Protein AF-A0A7S4J850-F1 (afdb_monomer)

Nearest PDB structures (foldseek):
  8wed-assembly2_D  TM=8.366E-01  e=1.816E-02  Arabidopsis thaliana
  4psj-assembly1_A  TM=8.684E-01  e=1.816E-02  synthetic construct
  8weg-assembly1_A  TM=7.883E-01  e=1.399E-02  Brassica napus
  6qxp-assembly6_F  TM=5.584E-01  e=2.517E-02  Arabidopsis
  7drc-assembly1_C  TM=5.149E-01  e=2.170E-01  Nicotiana benthamiana

Foldseek 3Di:
DDDDPDDPPPPDPPPCLPPPWQAFPCPPHPLDPCRTPQWHFDDPDDDPDDDGSDDPGQTATGASALGQRAEEDDPVVLVSHLNYAEYHQEPYHHDDDDDPSVVSVPN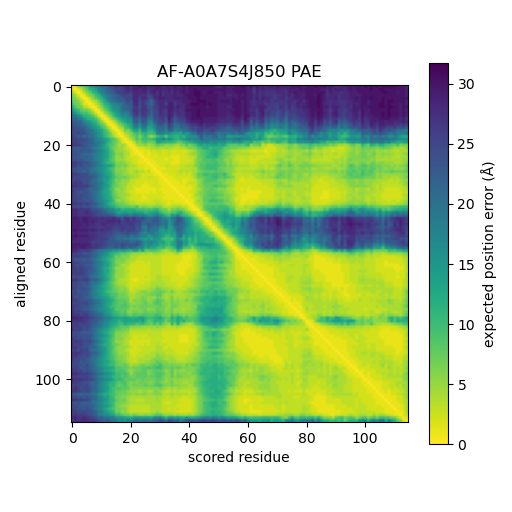HNYDHHYD

Radius of gyration: 18.49 Å; Cα contacts (8 Å, |Δi|>4): 180; chains: 1; bounding box: 34×70×40 Å

Solvent-accessible surface area (backbone atoms only — not comparable to full-atom values): 7092 Å² total; per-residue (Å²): 141,76,89,79,82,70,75,81,80,83,73,73,98,72,89,56,87,66,73,70,30,79,71,55,50,54,58,95,45,92,45,31,73,54,56,18,62,43,41,40,48,52,69,88,69,95,62,100,66,81,76,62,58,76,51,92,40,49,44,29,34,39,43,52,56,65,26,59,38,58,48,59,77,62,71,64,68,43,72,79,39,51,58,28,26,35,41,33,41,24,57,40,56,67,43,83,72,88,57,78,55,58,71,58,36,79,50,54,76,46,80,39,59,73,119

InterPro domains:
  IPR001611 Leucine-rich repeat [PF00560] (85-103)
  IPR032675 Leucine-rich repeat domain superfamily [G3DSA:3.80.10.10] (9-115)
  IPR050994 Arabidopsis Inactive Receptor-like Kinases [PTHR48010] (15-113)

Organism: NCBI:txid265563

Sequence (115 aa):
EDEHDGPPSSSSDDDEEWANWDRHDNWMTSNGICSWYGVQCHHRGDDLLNTRYDDNGRVTYFNVTSNDVRGPLPQEFFRVNTDMRHLNLSNNSITGTLPDLFREWTRLEDFFLNS

Mean predicted aligned error: 10.95 Å

Secondary structure (DSSP, 8-state):
-----PPP----TTS-TTTTSS--TTTTSSS-GGGSTTEEEE-SS---S---S----EEEEEE-TTS--EEPPPHHHHHS-TT--EEE--SSEE-S---GGGGG-TT--EEE---

Structure (mmCIF, N/CA/C/O backbone):
data_AF-A0A7S4J850-F1
#
_entry.id   AF-A0A7S4J850-F1
#
loop_
_atom_site.group_PDB
_atom_site.id
_atom_site.type_symbol
_atom_site.label_atom_id
_atom_site.label_alt_id
_atom_site.label_comp_id
_atom_site.label_asym_id
_atom_site.label_entity_id
_atom_site.label_seq_id
_atom_site.pdbx_PDB_ins_code
_atom_site.Cartn_x
_atom_site.Cartn_y
_atom_site.Cartn_z
_atom_site.occupancy
_atom_site.B_iso_or_equiv
_atom_site.auth_seq_id
_atom_site.auth_comp_id
_atom_site.auth_asym_id
_atom_site.auth_atom_id
_atom_site.pdbx_PDB_model_num
ATOM 1 N N . GLU A 1 1 ? 1.699 -55.192 -25.635 1.00 36.88 1 GLU A N 1
ATOM 2 C CA . GLU A 1 1 ? 3.037 -54.627 -25.852 1.00 36.88 1 GLU A CA 1
ATOM 3 C C . GLU A 1 1 ? 2.844 -53.174 -26.264 1.00 36.88 1 GLU A C 1
ATOM 5 O O . GLU A 1 1 ? 2.413 -52.929 -27.379 1.00 36.88 1 GLU A O 1
ATOM 10 N N . ASP A 1 2 ? 2.958 -52.148 -25.441 1.00 39.28 2 ASP A N 1
ATOM 11 C CA . ASP A 1 2 ? 3.100 -52.002 -23.998 1.00 39.28 2 ASP A CA 1
ATOM 12 C C . ASP A 1 2 ? 2.551 -50.607 -23.679 1.00 39.28 2 ASP A C 1
ATOM 14 O O . ASP A 1 2 ? 2.661 -49.683 -24.490 1.00 39.28 2 ASP A O 1
ATOM 18 N N . GLU A 1 3 ? 1.923 -50.485 -22.516 1.00 43.16 3 GLU A N 1
ATOM 19 C CA . GLU A 1 3 ? 1.482 -49.229 -21.917 1.00 43.16 3 GLU A CA 1
ATOM 20 C C . GLU A 1 3 ? 2.668 -48.266 -21.794 1.00 43.16 3 GLU A C 1
ATOM 22 O O . GLU A 1 3 ? 3.727 -48.635 -21.287 1.00 43.16 3 GLU A O 1
ATOM 27 N N . HIS A 1 4 ? 2.498 -47.020 -22.231 1.00 44.25 4 HIS A N 1
ATOM 28 C CA . HIS A 1 4 ? 3.270 -45.892 -21.712 1.00 44.25 4 HIS A CA 1
ATOM 29 C C . HIS A 1 4 ? 2.274 -44.877 -21.155 1.00 44.25 4 HIS A C 1
ATOM 31 O O . HIS A 1 4 ? 2.050 -43.805 -21.717 1.00 44.25 4 HIS A O 1
ATOM 37 N N . ASP A 1 5 ? 1.666 -45.263 -20.034 1.00 46.84 5 ASP A N 1
ATOM 38 C CA . ASP A 1 5 ? 1.156 -44.324 -19.045 1.00 46.84 5 ASP A CA 1
ATOM 39 C C . ASP A 1 5 ? 2.346 -43.519 -18.512 1.00 46.84 5 ASP A C 1
ATOM 41 O O . ASP A 1 5 ? 3.108 -43.959 -17.648 1.00 46.84 5 ASP A O 1
ATOM 45 N N . GLY A 1 6 ? 2.541 -42.330 -19.079 1.00 44.38 6 GLY A N 1
ATOM 46 C CA . GLY A 1 6 ? 3.308 -41.293 -18.406 1.00 44.38 6 GLY A CA 1
ATOM 47 C C . GLY A 1 6 ? 2.534 -40.856 -17.158 1.00 44.38 6 GLY A C 1
ATOM 48 O O . GLY A 1 6 ? 1.308 -40.730 -17.231 1.00 44.38 6 GLY A O 1
ATOM 49 N N . PRO A 1 7 ? 3.197 -40.633 -16.010 1.00 45.88 7 PRO A N 1
ATOM 50 C CA . PRO A 1 7 ? 2.512 -40.120 -14.830 1.00 45.88 7 PRO A CA 1
ATOM 51 C C . PRO A 1 7 ? 1.816 -38.795 -15.179 1.00 45.88 7 PRO A C 1
ATOM 53 O O . PRO A 1 7 ? 2.369 -38.022 -15.970 1.00 45.88 7 PRO A O 1
ATOM 56 N N . PRO A 1 8 ? 0.632 -38.499 -14.607 1.00 42.00 8 PRO A N 1
ATOM 57 C CA . PRO A 1 8 ? 0.041 -37.179 -14.751 1.00 42.00 8 PRO A CA 1
ATOM 58 C C . PRO A 1 8 ? 1.076 -36.159 -14.280 1.00 42.00 8 PRO A C 1
ATOM 60 O O . PRO A 1 8 ? 1.610 -36.266 -13.174 1.00 42.00 8 PRO A O 1
ATOM 63 N N . SER A 1 9 ? 1.404 -35.210 -15.156 1.00 44.16 9 SER A N 1
ATOM 64 C CA . SER A 1 9 ? 2.245 -34.073 -14.823 1.00 44.16 9 SER A CA 1
ATOM 65 C C . SER A 1 9 ? 1.601 -33.345 -13.651 1.00 44.16 9 SER A C 1
ATOM 67 O O . SER A 1 9 ? 0.596 -32.657 -13.809 1.00 44.16 9 SER A O 1
ATOM 69 N N . SER A 1 10 ? 2.173 -33.534 -12.470 1.00 49.31 10 SER A N 1
ATOM 70 C CA . SER A 1 10 ? 1.952 -32.681 -11.319 1.00 49.31 10 SER A CA 1
ATOM 71 C C . SER A 1 10 ? 2.477 -31.285 -11.661 1.00 49.31 10 SER A C 1
ATOM 73 O O . SER A 1 10 ? 3.672 -31.025 -11.516 1.00 49.31 10 SER A O 1
ATOM 75 N N . SER A 1 11 ? 1.613 -30.400 -12.148 1.00 42.69 11 SER A N 1
ATOM 76 C CA . SER A 1 11 ? 1.765 -28.969 -11.897 1.00 42.69 11 SER A CA 1
ATOM 77 C C . SER A 1 11 ? 0.802 -28.647 -10.766 1.00 42.69 11 SER A C 1
ATOM 79 O O . SER A 1 11 ? -0.409 -28.626 -10.957 1.00 42.69 11 SER A O 1
ATOM 81 N N . SER A 1 12 ? 1.378 -28.559 -9.576 1.00 45.81 12 SER A N 1
ATOM 82 C CA . SER A 1 12 ? 0.797 -28.056 -8.337 1.00 45.81 12 SER A CA 1
ATOM 83 C C . SER A 1 12 ? -0.159 -26.885 -8.570 1.00 45.81 12 SER A C 1
ATOM 85 O O . SER A 1 12 ? 0.206 -25.907 -9.212 1.00 45.81 12 SER A O 1
ATOM 87 N N . ASP A 1 13 ? -1.361 -26.999 -8.014 1.00 45.41 13 ASP A N 1
ATOM 88 C CA . ASP A 1 13 ? -2.399 -25.970 -7.923 1.00 45.41 13 ASP A CA 1
ATOM 89 C C . ASP A 1 13 ? -1.989 -24.780 -7.012 1.00 45.41 13 ASP A C 1
ATOM 91 O O . ASP A 1 13 ? -2.731 -24.424 -6.102 1.00 45.41 13 ASP A O 1
ATOM 95 N N . ASP A 1 14 ? -0.817 -24.167 -7.225 1.00 51.47 14 ASP A N 1
ATOM 96 C CA . ASP A 1 14 ? -0.289 -23.064 -6.389 1.00 51.47 14 ASP A CA 1
ATOM 97 C C . ASP A 1 14 ? 0.053 -21.772 -7.162 1.00 51.47 14 ASP A C 1
ATOM 99 O O . ASP A 1 14 ? 0.451 -20.771 -6.562 1.00 51.47 14 ASP A O 1
ATOM 103 N N . ASP A 1 15 ? -0.109 -21.732 -8.484 1.00 50.75 15 ASP A N 1
ATOM 104 C CA . ASP A 1 15 ? 0.448 -20.630 -9.269 1.00 50.75 15 ASP A CA 1
ATOM 105 C C . ASP A 1 15 ? -0.591 -19.522 -9.542 1.00 50.75 15 ASP A C 1
ATOM 107 O O . ASP A 1 15 ? -1.377 -19.579 -10.484 1.00 50.75 15 ASP A O 1
ATOM 111 N N . GLU A 1 16 ? -0.520 -18.487 -8.692 1.00 61.50 16 GLU A N 1
ATOM 112 C CA . GLU A 1 16 ? -1.053 -17.117 -8.846 1.00 61.50 16 GLU A CA 1
ATOM 113 C C . GLU A 1 16 ? -2.458 -16.821 -8.271 1.00 61.50 16 GLU A C 1
ATOM 115 O O . GLU A 1 16 ? -3.369 -16.382 -8.971 1.00 61.50 16 GLU A O 1
ATOM 120 N N . GLU A 1 17 ? -2.616 -16.896 -6.939 1.00 60.12 17 GLU A N 1
ATOM 121 C CA . GLU A 1 17 ? -3.808 -16.379 -6.219 1.00 60.12 17 GLU A CA 1
ATOM 122 C C . GLU A 1 17 ? -4.157 -14.905 -6.544 1.00 60.12 17 GLU A C 1
ATOM 124 O O . GLU A 1 17 ? -5.303 -14.473 -6.395 1.00 60.12 17 GLU A O 1
ATOM 129 N N . TRP A 1 18 ? -3.186 -14.119 -7.014 1.00 60.16 18 TRP A N 1
ATOM 130 C CA . TRP A 1 18 ? -3.349 -12.713 -7.394 1.00 60.16 18 TRP A CA 1
ATOM 131 C C . TRP A 1 18 ? -3.772 -12.506 -8.863 1.00 60.16 18 TRP A C 1
ATOM 133 O O .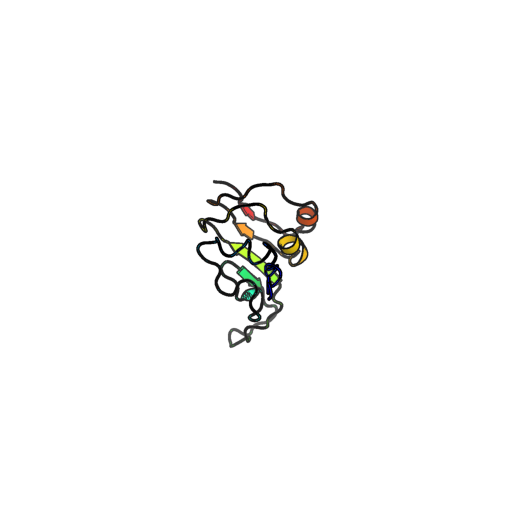 TRP A 1 18 ? -4.161 -11.393 -9.221 1.00 60.16 18 TRP A O 1
ATOM 143 N N . ALA A 1 19 ? -3.777 -13.550 -9.707 1.00 58.59 19 ALA A N 1
ATOM 144 C CA . ALA A 1 19 ? -4.138 -13.459 -11.132 1.00 58.59 19 ALA A CA 1
ATOM 145 C C . ALA A 1 19 ? -5.624 -13.128 -11.382 1.00 58.59 19 ALA A C 1
ATOM 147 O O . ALA A 1 19 ? -6.016 -12.792 -12.498 1.00 58.59 19 ALA A O 1
ATOM 148 N N . ASN A 1 20 ? -6.458 -13.186 -10.339 1.00 68.62 20 ASN A N 1
ATOM 149 C CA . ASN A 1 20 ? -7.887 -12.871 -10.412 1.00 68.62 20 ASN A CA 1
ATOM 150 C C . ASN A 1 20 ? -8.220 -11.395 -10.125 1.00 68.62 20 ASN A C 1
ATOM 152 O O . ASN A 1 20 ? -9.397 -11.058 -10.020 1.00 68.62 20 ASN A O 1
ATOM 156 N N . TRP A 1 21 ? -7.220 -10.532 -9.926 1.00 80.31 21 TRP A N 1
ATOM 157 C CA . TRP A 1 21 ? -7.433 -9.117 -9.612 1.00 80.31 21 TRP A CA 1
ATOM 158 C C . TRP A 1 21 ? -7.533 -8.311 -10.907 1.00 80.31 21 TRP A C 1
ATOM 160 O O . TRP A 1 21 ? -6.709 -8.501 -11.803 1.00 80.31 21 TRP A O 1
ATOM 170 N N . ASP A 1 22 ? -8.483 -7.377 -10.999 1.00 87.38 22 ASP A N 1
ATOM 171 C CA . ASP A 1 22 ? -8.750 -6.638 -12.247 1.00 87.38 22 ASP A CA 1
ATOM 172 C C . ASP A 1 22 ? -7.511 -5.899 -12.774 1.00 87.38 22 ASP A C 1
ATOM 174 O O . ASP A 1 22 ? -7.222 -5.906 -13.973 1.00 87.38 22 ASP A O 1
ATOM 178 N N . ARG A 1 23 ? -6.767 -5.256 -11.870 1.00 88.44 23 ARG A N 1
ATOM 179 C CA . ARG A 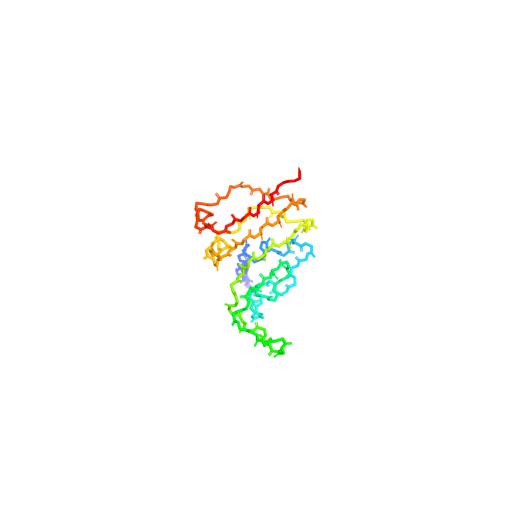1 23 ? -5.484 -4.612 -12.155 1.00 88.44 23 ARG A CA 1
ATOM 180 C C . ARG A 1 23 ? -4.404 -5.123 -11.222 1.00 88.44 23 ARG A C 1
ATOM 182 O O . ARG A 1 23 ? -4.520 -5.040 -10.000 1.00 88.44 23 ARG A O 1
ATOM 189 N N . HIS A 1 24 ? -3.328 -5.593 -11.828 1.00 86.19 24 HIS A N 1
ATOM 190 C CA . HIS A 1 24 ? -2.176 -6.178 -11.150 1.00 86.19 24 HIS A CA 1
ATOM 191 C C . HIS A 1 24 ? -0.874 -5.819 -11.887 1.00 86.19 24 HIS A C 1
ATOM 193 O O . HIS A 1 24 ? 0.074 -6.600 -11.939 1.00 86.19 24 HIS A O 1
ATOM 199 N N . ASP A 1 25 ? -0.808 -4.628 -12.494 1.00 87.69 25 ASP A N 1
ATOM 200 C CA . ASP A 1 25 ? 0.350 -4.217 -13.293 1.00 87.69 25 ASP A CA 1
ATOM 201 C C . ASP A 1 25 ? 1.650 -4.297 -12.479 1.00 87.69 25 ASP A C 1
ATOM 203 O O . ASP A 1 25 ? 1.753 -3.724 -11.394 1.00 87.69 25 ASP A O 1
ATOM 207 N N . ASN A 1 26 ? 2.650 -4.992 -13.027 1.00 84.44 26 ASN A N 1
ATOM 208 C CA . ASN A 1 26 ? 3.969 -5.241 -12.432 1.00 84.44 26 ASN A CA 1
ATOM 209 C C . ASN A 1 26 ? 3.997 -6.072 -11.139 1.00 84.44 26 ASN A C 1
ATOM 211 O O . ASN A 1 26 ? 5.086 -6.273 -10.591 1.00 84.44 26 ASN A O 1
ATOM 215 N N . TRP A 1 27 ? 2.863 -6.591 -10.668 1.00 82.31 27 TRP A N 1
ATOM 216 C CA . TRP A 1 27 ? 2.811 -7.437 -9.477 1.00 82.31 27 TRP A CA 1
ATOM 217 C C . TRP A 1 27 ? 3.723 -8.652 -9.632 1.00 82.31 27 TRP A C 1
ATOM 219 O O . TRP A 1 27 ? 3.757 -9.275 -10.687 1.00 82.31 27 TRP A O 1
ATOM 229 N N . MET A 1 28 ? 4.510 -8.951 -8.595 1.00 74.00 28 MET A N 1
ATOM 230 C CA . MET A 1 28 ? 5.457 -10.079 -8.571 1.00 74.00 28 MET A CA 1
ATOM 231 C C . MET A 1 28 ? 6.499 -10.098 -9.709 1.00 74.00 28 MET A C 1
ATOM 233 O O . MET A 1 28 ? 7.231 -11.073 -9.869 1.00 74.00 28 MET A O 1
ATOM 237 N N . THR A 1 29 ? 6.631 -9.011 -10.471 1.00 79.88 29 THR A N 1
ATOM 238 C CA . THR A 1 29 ? 7.685 -8.867 -11.479 1.00 79.88 29 THR A CA 1
ATOM 239 C C . THR A 1 29 ? 8.996 -8.403 -10.846 1.00 79.88 29 THR A C 1
ATOM 241 O O . THR A 1 29 ? 9.043 -7.921 -9.712 1.00 79.88 29 THR A O 1
ATOM 244 N N . SER A 1 30 ? 10.081 -8.471 -11.616 1.00 81.38 30 SER A N 1
ATOM 245 C CA . SER A 1 30 ? 11.385 -7.939 -11.218 1.00 81.38 30 SER A CA 1
ATOM 246 C C . SER A 1 30 ? 11.467 -6.405 -11.220 1.00 81.38 30 SER A C 1
ATOM 248 O O . SER A 1 30 ? 12.520 -5.882 -10.883 1.00 81.38 30 SER A O 1
ATOM 250 N N . ASN A 1 31 ? 10.398 -5.681 -11.579 1.00 78.88 31 ASN A N 1
ATOM 251 C CA . ASN A 1 31 ? 10.381 -4.212 -11.686 1.00 78.88 31 ASN A CA 1
ATOM 252 C C . ASN A 1 31 ? 10.263 -3.493 -10.324 1.00 78.88 31 ASN A C 1
ATOM 254 O O . ASN A 1 31 ? 9.911 -2.317 -10.283 1.00 78.88 31 ASN A O 1
ATOM 258 N N . GLY A 1 32 ? 10.473 -4.201 -9.210 1.00 79.12 32 GLY A N 1
ATOM 259 C CA . GLY A 1 32 ? 10.416 -3.647 -7.857 1.00 79.12 32 GLY A CA 1
ATOM 260 C C . GLY A 1 32 ? 9.003 -3.295 -7.368 1.00 79.12 32 GLY A C 1
ATOM 261 O O . GLY A 1 32 ? 8.100 -2.980 -8.142 1.00 79.12 32 GLY A O 1
ATOM 262 N N . ILE A 1 33 ? 8.803 -3.315 -6.045 1.00 80.69 33 ILE A N 1
ATOM 263 C CA . ILE A 1 33 ? 7.482 -3.107 -5.418 1.00 80.69 33 ILE A CA 1
ATOM 264 C C . ILE A 1 33 ? 6.881 -1.723 -5.705 1.00 80.69 33 ILE A C 1
ATOM 266 O O . ILE A 1 33 ? 5.667 -1.581 -5.798 1.00 80.69 33 ILE A O 1
ATOM 270 N N . CYS A 1 34 ? 7.715 -0.700 -5.905 1.00 83.25 34 CYS A N 1
ATOM 271 C CA . CYS A 1 34 ? 7.257 0.658 -6.206 1.00 83.25 34 CYS A CA 1
ATOM 272 C C . CYS A 1 34 ? 6.661 0.809 -7.615 1.00 83.25 34 CYS A C 1
ATOM 274 O O . CYS A 1 34 ? 6.067 1.845 -7.903 1.00 83.25 34 CYS A O 1
ATOM 276 N N . SER A 1 35 ? 6.806 -0.198 -8.485 1.00 84.00 35 SER A N 1
ATOM 277 C CA . SER A 1 35 ? 6.169 -0.227 -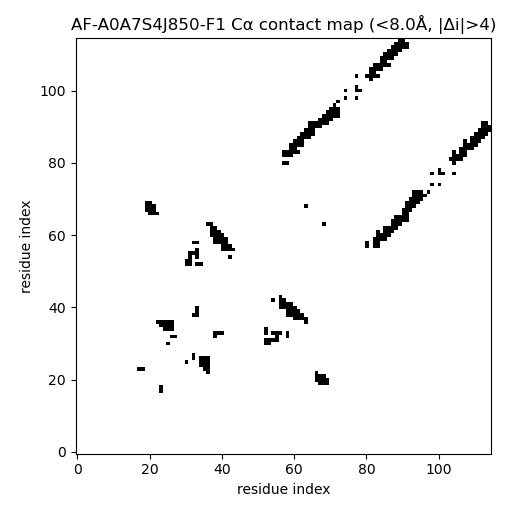9.808 1.00 84.00 35 SER A CA 1
ATOM 278 C C . SER A 1 35 ? 4.784 -0.878 -9.807 1.00 84.00 35 SER A C 1
ATOM 280 O O . SER A 1 35 ? 4.079 -0.812 -10.818 1.00 84.00 35 SER A O 1
ATOM 282 N N . TRP A 1 36 ? 4.403 -1.534 -8.707 1.00 86.44 36 TRP A N 1
ATOM 283 C CA . TRP A 1 36 ? 3.160 -2.290 -8.631 1.00 86.44 36 TRP A CA 1
ATOM 284 C C . TRP A 1 36 ? 1.955 -1.361 -8.695 1.00 86.44 36 TRP A C 1
ATOM 286 O O . TRP A 1 36 ? 1.922 -0.308 -8.049 1.00 86.44 36 TRP A O 1
ATOM 296 N N . TYR A 1 37 ? 0.927 -1.782 -9.432 1.00 88.62 37 TYR A N 1
ATOM 297 C CA . TYR A 1 37 ? -0.351 -1.084 -9.431 1.00 88.62 37 TYR A CA 1
ATOM 298 C C . TYR A 1 37 ? -0.843 -0.862 -7.994 1.00 88.62 37 TYR A C 1
ATOM 300 O O . TYR A 1 37 ? -0.862 -1.785 -7.177 1.00 88.62 37 TYR A O 1
ATOM 308 N N . GLY A 1 38 ? -1.234 0.379 -7.701 1.00 89.44 38 GLY A N 1
ATOM 309 C CA . GLY A 1 38 ? -1.760 0.782 -6.401 1.00 89.44 38 GLY A CA 1
ATOM 310 C C . GLY A 1 38 ? -0.706 1.125 -5.346 1.00 89.44 38 GLY A C 1
ATOM 311 O O . GLY A 1 38 ? -1.075 1.684 -4.314 1.00 89.44 38 GLY A O 1
ATOM 312 N N . VAL A 1 39 ? 0.582 0.851 -5.577 1.00 87.88 39 VAL A N 1
ATOM 313 C CA . VAL A 1 39 ? 1.668 1.152 -4.631 1.00 87.88 39 VAL A CA 1
ATOM 314 C C . VAL A 1 39 ? 2.238 2.551 -4.878 1.00 87.88 39 VAL A C 1
ATOM 316 O O . VAL A 1 39 ? 2.493 2.940 -6.014 1.00 87.88 39 VAL A O 1
ATOM 319 N N . GLN A 1 40 ? 2.483 3.311 -3.806 1.00 86.94 40 GLN A N 1
ATOM 320 C CA . GLN A 1 40 ? 3.320 4.514 -3.861 1.00 86.94 40 GLN A CA 1
ATOM 321 C C . GLN A 1 40 ? 4.400 4.464 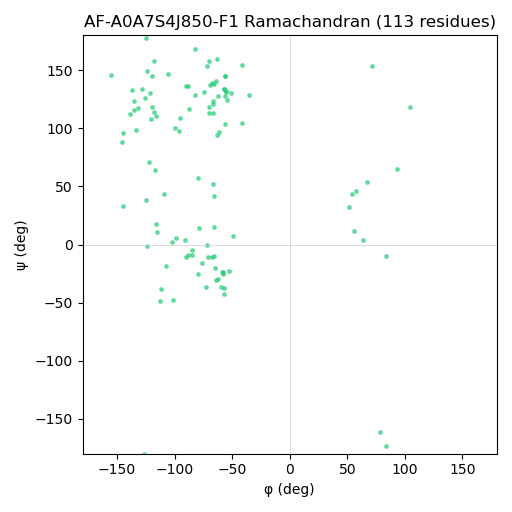-2.784 1.00 86.94 40 GLN A C 1
ATOM 323 O O . GLN A 1 40 ? 4.140 4.182 -1.605 1.00 86.94 40 GLN A O 1
ATOM 328 N N . CYS A 1 41 ? 5.618 4.788 -3.201 1.00 83.56 41 CYS A N 1
ATOM 329 C CA . CYS A 1 41 ? 6.796 4.803 -2.355 1.00 83.56 41 CYS A CA 1
ATOM 330 C C . CYS A 1 41 ? 7.234 6.224 -2.016 1.00 83.56 41 CYS A C 1
ATOM 332 O O . CYS A 1 41 ? 7.142 7.147 -2.821 1.00 83.56 41 CYS A O 1
ATOM 334 N N . HIS A 1 42 ? 7.774 6.386 -0.814 1.00 77.81 42 HIS A N 1
ATOM 335 C CA . HIS A 1 42 ? 8.450 7.600 -0.401 1.00 77.81 42 HIS A CA 1
ATOM 336 C C . HIS A 1 42 ? 9.962 7.457 -0.618 1.00 77.81 42 HIS A C 1
ATOM 338 O O . HIS A 1 42 ? 10.652 6.748 0.129 1.00 77.81 42 HIS A O 1
ATOM 344 N N . HIS A 1 43 ? 10.484 8.171 -1.614 1.00 72.62 43 HIS A N 1
ATOM 345 C CA . HIS A 1 43 ? 11.914 8.255 -1.913 1.00 72.62 43 HIS A CA 1
ATOM 346 C C . HIS A 1 43 ? 12.567 9.294 -0.985 1.00 72.62 43 HIS A C 1
ATOM 348 O O . HIS A 1 43 ? 12.065 10.408 -0.831 1.00 72.62 43 HIS A O 1
ATOM 354 N N . ARG A 1 44 ? 13.661 8.932 -0.294 1.00 62.78 44 ARG A N 1
ATOM 355 C CA . ARG A 1 44 ? 14.444 9.918 0.476 1.00 62.78 44 ARG A CA 1
ATOM 356 C C . ARG A 1 44 ? 15.474 10.551 -0.447 1.00 62.78 44 ARG A C 1
ATOM 358 O O . ARG A 1 44 ? 16.416 9.873 -0.832 1.00 62.78 44 ARG A O 1
ATOM 365 N N . GLY A 1 45 ? 15.341 11.852 -0.665 1.00 58.94 45 GLY A N 1
ATOM 366 C CA . GLY A 1 45 ? 16.266 12.627 -1.482 1.00 58.94 45 GLY A CA 1
ATOM 367 C C . GLY A 1 45 ? 15.637 12.935 -2.829 1.00 58.94 45 GLY A C 1
ATOM 368 O O . GLY A 1 45 ? 15.260 12.033 -3.560 1.00 58.94 45 GLY A O 1
ATOM 369 N N . ASP A 1 46 ? 15.477 14.227 -3.077 1.00 59.91 46 ASP A N 1
ATOM 370 C CA . ASP A 1 46 ? 15.215 14.835 -4.374 1.00 59.91 46 ASP A CA 1
ATOM 371 C C . ASP A 1 46 ? 16.068 14.186 -5.474 1.00 59.91 46 ASP A C 1
ATOM 373 O O . ASP A 1 46 ? 17.268 14.433 -5.551 1.00 59.91 46 ASP A O 1
ATOM 377 N N . ASP A 1 47 ? 15.446 13.352 -6.302 1.00 54.44 47 ASP A N 1
ATOM 378 C CA . ASP A 1 47 ? 15.752 13.369 -7.724 1.00 54.44 47 ASP A CA 1
ATOM 379 C C . ASP A 1 47 ? 14.463 13.064 -8.490 1.00 54.44 47 ASP A C 1
ATOM 381 O O . ASP A 1 47 ? 14.041 11.920 -8.662 1.00 54.44 47 ASP A O 1
ATOM 385 N N . LEU A 1 48 ? 13.789 14.126 -8.927 1.00 53.81 48 LEU A N 1
ATOM 386 C CA . LEU A 1 48 ? 12.640 14.070 -9.837 1.00 53.81 48 LEU A CA 1
ATOM 387 C C . LEU A 1 48 ? 13.019 13.557 -11.242 1.00 53.81 48 LEU A C 1
ATOM 389 O O . LEU A 1 48 ? 12.250 13.732 -12.188 1.00 53.81 48 LEU A O 1
ATOM 393 N N . LEU A 1 49 ? 14.195 12.944 -11.412 1.00 56.53 49 LEU A N 1
ATOM 394 C CA . LEU A 1 49 ? 14.710 12.475 -12.685 1.00 56.53 49 LEU A CA 1
ATOM 395 C C . LEU A 1 49 ? 15.263 11.051 -12.556 1.00 56.53 49 LEU A C 1
ATOM 397 O O . LEU A 1 49 ? 16.424 10.818 -12.247 1.00 56.53 49 LEU A O 1
ATOM 401 N N . ASN A 1 50 ? 14.424 10.095 -12.958 1.00 52.38 50 ASN A N 1
ATOM 402 C CA . ASN A 1 50 ? 14.855 8.795 -13.468 1.00 52.38 50 ASN A CA 1
ATOM 403 C C . ASN A 1 50 ? 15.532 7.871 -12.446 1.00 52.38 50 ASN A C 1
ATOM 405 O O . ASN A 1 50 ? 16.595 7.299 -12.713 1.00 52.38 50 ASN A O 1
ATOM 409 N N . THR A 1 51 ? 14.873 7.629 -11.318 1.00 52.09 51 THR A N 1
ATOM 410 C CA . THR A 1 51 ? 15.129 6.380 -10.622 1.00 52.09 51 THR A CA 1
ATOM 411 C C . THR A 1 51 ? 14.540 5.233 -11.435 1.00 52.09 51 THR A C 1
ATOM 413 O O . THR A 1 51 ? 13.339 5.135 -11.691 1.00 52.09 51 THR A O 1
ATOM 416 N N . ARG A 1 52 ? 15.458 4.409 -11.950 1.00 53.84 52 ARG A N 1
ATOM 417 C CA . ARG A 1 52 ? 15.193 3.079 -12.502 1.00 53.84 52 ARG A CA 1
ATOM 418 C C . ARG A 1 52 ? 14.188 2.358 -11.605 1.00 53.84 52 ARG A C 1
ATOM 420 O O . ARG A 1 52 ? 14.158 2.599 -10.410 1.00 53.84 52 ARG A O 1
ATOM 427 N N . TYR A 1 53 ? 13.450 1.419 -12.185 1.00 54.12 53 TYR A N 1
ATOM 428 C CA . TYR A 1 53 ? 12.501 0.498 -11.545 1.00 54.12 53 TYR A CA 1
ATOM 429 C C . TYR A 1 53 ? 13.018 -0.265 -10.289 1.00 54.12 53 TYR A C 1
ATOM 431 O O . TYR A 1 53 ? 12.311 -1.094 -9.738 1.00 54.12 53 TYR A O 1
ATOM 439 N N . ASP A 1 54 ? 14.208 0.047 -9.778 1.00 58.00 54 ASP A N 1
ATOM 440 C CA . ASP A 1 54 ? 14.871 -0.577 -8.643 1.00 58.00 54 ASP A CA 1
ATOM 441 C C . ASP A 1 54 ? 15.077 0.436 -7.508 1.00 58.00 54 ASP A C 1
ATOM 443 O O . ASP A 1 54 ? 16.204 0.745 -7.120 1.00 58.00 54 ASP A O 1
ATOM 447 N N . ASP A 1 55 ? 13.986 0.937 -6.942 1.00 55.84 55 ASP A N 1
ATOM 448 C CA . ASP A 1 55 ? 14.056 1.761 -5.745 1.00 55.84 55 ASP A CA 1
ATOM 449 C C . ASP A 1 55 ? 13.353 1.047 -4.599 1.00 55.84 55 ASP A C 1
ATOM 451 O O . ASP A 1 55 ? 12.127 0.976 -4.558 1.00 55.84 55 ASP A O 1
ATOM 455 N N . ASN A 1 56 ? 14.122 0.588 -3.609 1.00 61.06 56 ASN A N 1
ATOM 456 C CA . ASN A 1 56 ? 13.648 0.170 -2.282 1.00 61.06 56 ASN A CA 1
ATOM 457 C C . ASN A 1 56 ? 13.074 1.363 -1.479 1.00 61.06 56 ASN A C 1
ATOM 459 O O . ASN A 1 56 ? 13.358 1.539 -0.288 1.00 61.06 56 ASN A O 1
ATOM 463 N N . GLY A 1 57 ? 12.306 2.234 -2.136 1.00 70.38 57 GLY A N 1
ATOM 464 C CA . GLY A 1 57 ? 11.550 3.289 -1.495 1.00 70.38 57 GLY A CA 1
ATOM 465 C C . GLY A 1 57 ? 10.628 2.681 -0.445 1.00 70.38 57 GLY A C 1
ATOM 466 O O . GLY A 1 57 ? 10.116 1.572 -0.591 1.00 70.38 57 GLY A O 1
ATOM 467 N N . ARG A 1 58 ? 10.434 3.401 0.659 1.00 81.69 58 ARG A N 1
ATOM 468 C CA . ARG A 1 58 ? 9.524 2.926 1.704 1.00 81.69 58 ARG A CA 1
ATOM 469 C C . ARG A 1 58 ? 8.109 3.016 1.159 1.00 81.69 58 ARG A C 1
ATOM 471 O O . ARG A 1 58 ? 7.675 4.122 0.842 1.00 81.69 58 ARG A O 1
ATOM 478 N N . VAL A 1 59 ? 7.409 1.895 1.041 1.00 85.12 59 VAL A N 1
ATOM 479 C CA . VAL A 1 59 ? 6.016 1.890 0.588 1.00 85.12 59 VAL A CA 1
ATOM 480 C C . VAL A 1 59 ? 5.160 2.574 1.651 1.00 85.12 59 VAL A C 1
ATOM 482 O O . VAL A 1 59 ? 5.004 2.078 2.761 1.00 85.12 59 VAL A O 1
ATOM 485 N N . THR A 1 60 ? 4.601 3.734 1.331 1.00 88.88 60 THR A N 1
ATOM 486 C CA . THR A 1 60 ? 3.802 4.518 2.288 1.00 88.88 60 THR A CA 1
ATOM 487 C C . THR A 1 60 ? 2.314 4.490 1.975 1.00 88.88 60 THR A C 1
ATOM 489 O O . THR A 1 60 ? 1.508 4.805 2.849 1.00 88.88 60 THR A O 1
ATOM 492 N N . TYR A 1 61 ? 1.947 4.128 0.747 1.00 90.75 61 TYR A N 1
ATOM 493 C CA . TYR A 1 61 ? 0.568 4.128 0.279 1.00 90.75 61 TYR A CA 1
ATOM 494 C C . TYR A 1 61 ? 0.294 2.861 -0.531 1.00 90.75 61 TYR A C 1
ATOM 496 O O . TYR A 1 61 ? 1.077 2.519 -1.420 1.00 90.75 61 TYR A O 1
ATOM 504 N N . PHE A 1 62 ? -0.826 2.199 -0.252 1.00 90.06 62 PHE A N 1
ATOM 505 C CA . PHE A 1 62 ? -1.345 1.117 -1.079 1.00 90.06 62 PHE A CA 1
ATOM 506 C C . PHE A 1 62 ? -2.850 1.267 -1.281 1.00 90.06 62 PHE A C 1
ATOM 508 O O . PHE A 1 62 ? -3.607 1.333 -0.311 1.00 90.06 62 PHE A O 1
ATOM 515 N N . ASN A 1 63 ? -3.283 1.326 -2.538 1.00 92.50 63 ASN A N 1
ATOM 516 C CA . ASN A 1 63 ? -4.681 1.492 -2.908 1.00 92.50 63 ASN A CA 1
ATOM 517 C C . ASN A 1 63 ? -5.050 0.603 -4.090 1.00 92.50 63 ASN A C 1
ATOM 519 O O . ASN A 1 63 ? -4.629 0.842 -5.219 1.00 92.50 63 ASN A O 1
ATOM 523 N N . VAL A 1 64 ? -5.897 -0.378 -3.805 1.00 91.75 64 VAL A N 1
ATOM 524 C CA . VAL A 1 64 ? -6.518 -1.273 -4.788 1.00 91.75 64 VAL A CA 1
ATOM 525 C C . VAL A 1 64 ? -8.035 -1.230 -4.634 1.00 91.75 64 VAL A C 1
ATOM 527 O O . VAL A 1 64 ? -8.719 -2.246 -4.696 1.00 91.75 64 VAL A O 1
ATOM 530 N N . THR A 1 65 ? -8.571 -0.042 -4.360 1.00 94.19 65 THR A N 1
ATOM 531 C CA . THR A 1 65 ? -10.014 0.169 -4.215 1.00 94.19 65 THR A CA 1
ATOM 532 C C . THR A 1 65 ? -10.735 -0.272 -5.481 1.00 94.19 65 THR A C 1
ATOM 534 O O . THR A 1 65 ? -10.346 0.150 -6.568 1.00 94.19 65 THR A O 1
ATOM 537 N N . SER A 1 66 ? -11.831 -1.024 -5.349 1.00 93.75 66 SER A N 1
ATOM 538 C CA . SER A 1 66 ? -12.630 -1.474 -6.506 1.00 93.75 66 SER A CA 1
ATOM 539 C C . SER A 1 66 ? -11.822 -2.280 -7.530 1.00 93.75 66 SER A C 1
ATOM 541 O O . SER A 1 66 ? -11.908 -2.005 -8.724 1.0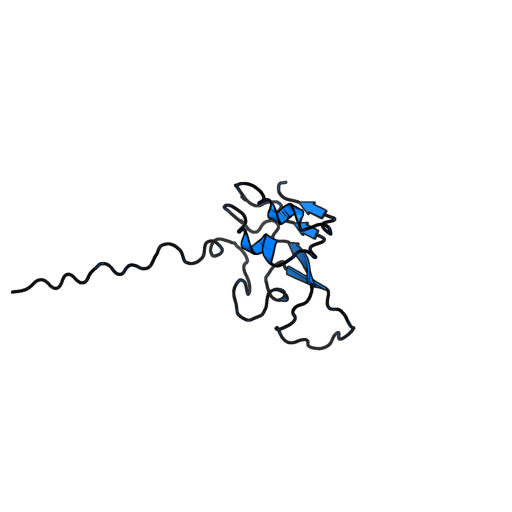0 93.75 66 SER A O 1
ATOM 543 N N . ASN A 1 67 ? -11.017 -3.237 -7.067 1.00 92.06 67 ASN A N 1
ATOM 544 C CA . ASN A 1 67 ? -10.119 -4.027 -7.917 1.00 92.06 67 ASN A CA 1
ATOM 545 C C . ASN A 1 67 ? -10.466 -5.527 -7.930 1.00 92.06 67 ASN A C 1
ATOM 547 O O . ASN A 1 67 ? -9.629 -6.363 -8.262 1.00 92.06 67 ASN A O 1
ATOM 551 N N . ASP A 1 68 ? -11.689 -5.852 -7.507 1.00 90.44 68 ASP A N 1
ATOM 552 C CA . ASP A 1 68 ? -12.235 -7.207 -7.422 1.00 90.44 68 ASP A CA 1
ATOM 553 C C . ASP A 1 68 ? -11.332 -8.203 -6.669 1.00 90.44 68 ASP A C 1
ATOM 555 O O . ASP A 1 68 ? -11.297 -9.400 -6.953 1.00 90.44 68 ASP A O 1
ATOM 559 N N . VAL A 1 69 ? -10.594 -7.706 -5.670 1.00 86.38 69 VAL A N 1
ATOM 560 C CA . VAL A 1 69 ? -9.696 -8.525 -4.853 1.00 86.38 69 VAL A CA 1
ATOM 561 C C . VAL A 1 69 ? -10.522 -9.510 -4.031 1.00 86.38 69 VAL A C 1
ATOM 563 O O . VAL A 1 69 ? -11.403 -9.103 -3.268 1.00 86.38 69 VAL A O 1
ATOM 566 N N . ARG A 1 70 ? -10.231 -10.807 -4.170 1.00 86.69 70 ARG A N 1
ATOM 567 C CA . ARG A 1 70 ? -10.914 -11.903 -3.466 1.00 86.69 70 ARG A CA 1
ATOM 568 C C . ARG A 1 70 ? -9.953 -12.676 -2.573 1.00 86.69 70 ARG A C 1
ATOM 570 O O . ARG A 1 70 ? -8.756 -12.701 -2.826 1.00 86.69 70 ARG A O 1
ATOM 577 N N . GLY A 1 71 ? -10.508 -13.365 -1.577 1.00 85.50 71 GLY A 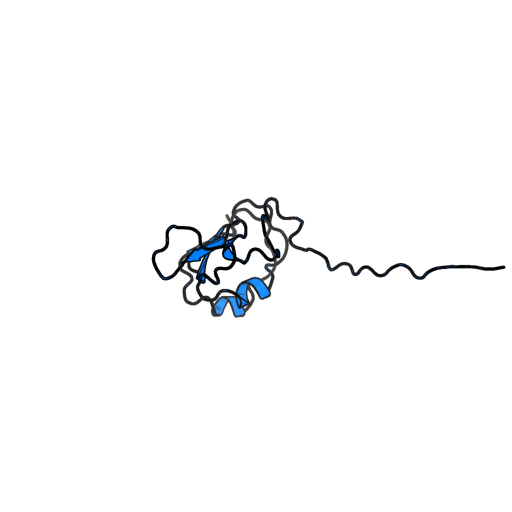N 1
ATOM 578 C CA . GLY A 1 71 ? -9.735 -14.248 -0.700 1.00 85.50 71 GLY A CA 1
ATOM 579 C C . GLY A 1 71 ? -9.049 -13.511 0.458 1.00 85.50 71 GLY A C 1
ATOM 580 O O . GLY A 1 71 ? -9.357 -12.340 0.705 1.00 85.50 71 GLY A O 1
ATOM 581 N N . PRO A 1 72 ? -8.214 -14.209 1.244 1.00 84.00 72 PRO A N 1
ATOM 582 C CA . PRO A 1 72 ? -7.436 -13.602 2.317 1.00 84.00 72 PRO A CA 1
ATOM 583 C C . PRO A 1 72 ? -6.291 -12.739 1.779 1.00 84.00 72 PRO A C 1
ATOM 585 O O . PRO A 1 72 ? -5.771 -12.970 0.694 1.00 84.00 72 PRO A O 1
ATOM 588 N N . LEU A 1 73 ? -5.866 -11.746 2.564 1.00 79.88 73 LEU A N 1
ATOM 589 C CA . LEU A 1 73 ? -4.643 -11.000 2.262 1.00 79.88 73 LEU A CA 1
ATOM 590 C C . LEU A 1 73 ? -3.416 -11.872 2.585 1.00 79.88 73 LEU A C 1
ATOM 592 O O . LEU A 1 73 ? -3.350 -12.400 3.701 1.00 79.88 73 LEU A O 1
ATOM 596 N N . PRO A 1 74 ? -2.434 -11.995 1.672 1.00 77.31 74 PRO A N 1
ATOM 597 C CA . PRO A 1 74 ? -1.254 -12.825 1.894 1.00 77.31 74 PRO A CA 1
ATOM 598 C C . PRO A 1 74 ? -0.418 -12.286 3.057 1.00 77.31 74 PRO A C 1
ATOM 600 O O . PRO A 1 74 ? -0.245 -11.074 3.220 1.00 77.31 74 PRO A O 1
ATOM 603 N N . GLN A 1 75 ? 0.120 -13.180 3.886 1.00 79.00 75 GLN A N 1
ATOM 604 C CA . GLN A 1 75 ? 0.860 -12.794 5.092 1.00 79.00 75 GLN A CA 1
ATOM 605 C C . GLN A 1 75 ? 2.137 -12.005 4.749 1.00 79.00 75 GLN A C 1
ATOM 607 O O . GLN A 1 75 ? 2.561 -11.115 5.494 1.00 79.00 75 GLN A O 1
ATOM 612 N N . GLU A 1 76 ? 2.722 -12.307 3.596 1.00 75.50 76 GLU A N 1
ATOM 613 C CA . GLU A 1 76 ? 3.916 -11.702 3.020 1.00 75.50 76 GLU A CA 1
ATOM 614 C C . GLU A 1 76 ? 3.734 -10.199 2.803 1.00 75.50 76 GLU A C 1
ATOM 616 O O . GLU A 1 76 ? 4.663 -9.436 3.067 1.00 75.50 76 GLU A O 1
ATOM 621 N N . PHE A 1 77 ? 2.527 -9.761 2.423 1.00 75.69 77 PHE A N 1
ATOM 622 C CA . PHE A 1 77 ? 2.198 -8.345 2.239 1.00 75.69 77 PHE A CA 1
ATOM 623 C C . PHE A 1 77 ? 2.467 -7.529 3.511 1.00 75.69 77 PHE A C 1
ATOM 625 O O . PHE A 1 77 ? 2.992 -6.417 3.450 1.00 75.69 77 PHE A O 1
ATOM 632 N N . PHE A 1 78 ? 2.189 -8.111 4.679 1.00 76.81 78 PHE A N 1
ATOM 633 C CA . PHE A 1 78 ? 2.392 -7.451 5.966 1.00 76.81 78 PHE A CA 1
ATOM 634 C C . PHE A 1 78 ? 3.852 -7.474 6.430 1.00 76.81 78 PHE A C 1
ATOM 636 O O . PHE A 1 78 ? 4.259 -6.573 7.161 1.00 76.81 78 PHE A O 1
ATOM 643 N N . ARG A 1 79 ? 4.654 -8.451 5.980 1.00 74.75 79 ARG A N 1
ATOM 644 C CA . ARG A 1 79 ? 6.081 -8.573 6.341 1.00 74.75 79 ARG A CA 1
ATOM 645 C C . ARG A 1 79 ? 6.961 -7.527 5.677 1.00 74.75 79 ARG A C 1
ATOM 647 O O . ARG A 1 79 ? 7.954 -7.098 6.257 1.00 74.75 79 ARG A O 1
ATOM 654 N N . VAL A 1 80 ? 6.648 -7.176 4.435 1.00 67.19 80 VAL A N 1
ATOM 655 C CA . VAL A 1 80 ? 7.566 -6.400 3.591 1.00 67.19 80 VAL A CA 1
ATOM 656 C C . VAL A 1 80 ? 7.464 -4.893 3.807 1.00 67.19 80 VAL A C 1
ATOM 658 O O . VAL A 1 80 ? 8.305 -4.156 3.297 1.00 67.19 80 VAL A O 1
ATOM 661 N N . ASN A 1 81 ? 6.465 -4.417 4.560 1.00 71.81 81 ASN A N 1
ATOM 662 C CA . ASN A 1 81 ? 6.201 -2.989 4.661 1.00 71.81 81 ASN A CA 1
ATOM 663 C C . ASN A 1 81 ? 5.680 -2.519 6.028 1.00 71.81 81 ASN A C 1
ATOM 665 O O . ASN A 1 81 ? 4.482 -2.354 6.231 1.00 71.81 81 ASN A O 1
ATOM 669 N N . THR A 1 82 ? 6.588 -2.185 6.940 1.00 74.69 82 THR A N 1
ATOM 670 C CA . THR A 1 82 ? 6.241 -1.588 8.243 1.00 74.69 82 THR A CA 1
ATOM 671 C C . THR A 1 82 ? 6.072 -0.064 8.200 1.00 74.69 82 THR A C 1
ATOM 673 O O . THR A 1 82 ? 5.685 0.550 9.197 1.00 74.69 82 THR A O 1
ATOM 676 N N . ASP A 1 83 ? 6.341 0.564 7.053 1.00 85.94 83 ASP A N 1
ATOM 677 C CA . ASP A 1 83 ? 6.292 2.015 6.864 1.00 85.94 83 ASP A CA 1
ATOM 678 C C . ASP A 1 83 ? 4.985 2.508 6.220 1.00 85.94 83 ASP A C 1
ATOM 680 O O . ASP A 1 83 ? 4.856 3.708 5.949 1.00 85.94 83 ASP A O 1
ATOM 684 N N . MET A 1 84 ? 4.019 1.606 6.009 1.00 88.81 84 MET A N 1
ATOM 685 C CA . MET A 1 84 ? 2.703 1.933 5.468 1.00 88.81 84 MET A CA 1
ATOM 686 C C . MET A 1 84 ? 2.019 3.018 6.302 1.00 88.81 84 MET A C 1
ATOM 688 O O . MET A 1 84 ? 1.940 2.914 7.525 1.00 88.81 84 MET A O 1
ATOM 692 N N . ARG A 1 85 ? 1.483 4.034 5.622 1.00 92.00 85 ARG A N 1
ATOM 693 C CA . ARG A 1 85 ? 0.681 5.104 6.229 1.00 92.00 85 ARG A CA 1
ATOM 694 C C . ARG A 1 85 ? -0.773 5.052 5.801 1.00 92.00 85 ARG A C 1
ATOM 696 O O . ARG A 1 85 ? -1.647 5.265 6.629 1.00 92.00 85 ARG A O 1
ATOM 703 N N . HIS A 1 86 ? -1.039 4.722 4.541 1.00 92.81 86 HIS A N 1
ATOM 704 C CA . HIS A 1 86 ? -2.401 4.698 4.019 1.00 92.81 86 HIS A CA 1
ATOM 705 C C . HIS A 1 86 ? -2.651 3.392 3.268 1.00 92.81 86 HIS A C 1
ATOM 707 O O . HIS A 1 86 ? -2.003 3.111 2.257 1.00 92.81 86 HIS A O 1
ATOM 713 N N . LEU A 1 87 ? -3.601 2.606 3.765 1.00 92.25 87 LEU A N 1
ATOM 714 C CA . LEU A 1 87 ? -4.031 1.348 3.168 1.00 92.25 87 LEU A CA 1
ATOM 715 C C . LEU A 1 87 ? -5.508 1.452 2.781 1.00 92.25 87 LEU A C 1
ATOM 717 O O . LEU A 1 87 ? -6.375 1.543 3.651 1.00 92.25 87 LEU A O 1
ATOM 721 N N . ASN A 1 88 ? -5.798 1.405 1.483 1.00 94.31 88 ASN A N 1
ATOM 722 C CA . ASN A 1 88 ? -7.163 1.384 0.975 1.00 94.31 88 ASN A CA 1
ATOM 723 C C . ASN A 1 88 ? -7.437 0.122 0.152 1.00 94.31 88 ASN A C 1
ATOM 725 O O . ASN A 1 88 ? -6.970 -0.041 -0.975 1.00 94.31 88 ASN A O 1
ATOM 729 N N . LEU A 1 89 ? -8.228 -0.757 0.751 1.00 92.38 89 LEU A N 1
ATOM 730 C CA . LEU A 1 89 ? -8.690 -2.024 0.204 1.00 92.38 89 LEU A CA 1
ATOM 731 C C . LEU A 1 89 ? -10.213 -2.033 0.002 1.00 92.38 89 LEU A C 1
ATOM 733 O O . LEU A 1 89 ? -10.786 -3.091 -0.248 1.00 92.38 89 LEU A O 1
ATOM 737 N N . SER A 1 90 ? -10.873 -0.876 0.124 1.00 94.94 90 SER A N 1
ATOM 738 C CA . SER A 1 90 ? -12.334 -0.769 0.081 1.00 94.94 90 SER A CA 1
ATOM 739 C C . SER A 1 90 ? -12.934 -1.201 -1.262 1.00 94.94 90 SER A C 1
ATOM 741 O O . SER A 1 90 ? -12.265 -1.225 -2.296 1.00 94.94 90 SER A O 1
ATOM 743 N N . ASN A 1 91 ? -14.225 -1.539 -1.246 1.00 94.69 91 ASN A N 1
ATOM 744 C CA . ASN A 1 91 ? -14.958 -2.037 -2.411 1.00 94.69 91 ASN A CA 1
ATOM 745 C C . ASN A 1 91 ? -14.294 -3.260 -3.084 1.00 94.69 91 ASN A C 1
ATOM 747 O O . ASN A 1 91 ? -14.178 -3.329 -4.304 1.00 94.69 91 ASN A O 1
ATOM 751 N N . ASN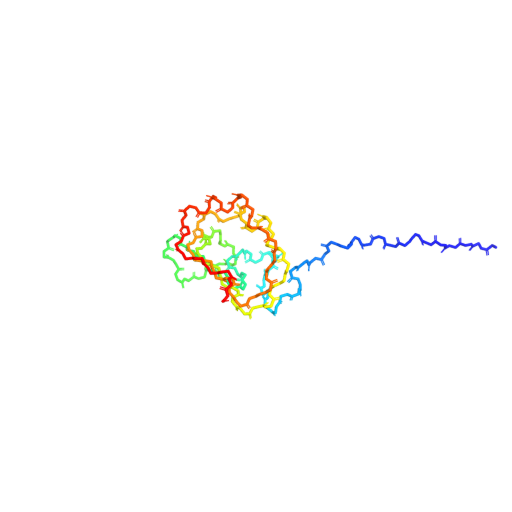 A 1 92 ? -13.831 -4.215 -2.276 1.00 91.94 92 ASN A N 1
ATOM 752 C CA . ASN A 1 92 ? -13.337 -5.520 -2.717 1.00 91.94 92 ASN A CA 1
ATOM 753 C C . ASN A 1 92 ? -14.101 -6.646 -2.002 1.00 91.94 92 ASN A C 1
ATOM 755 O O . ASN A 1 92 ? -14.939 -6.390 -1.138 1.00 91.94 92 ASN A O 1
ATOM 759 N N . SER A 1 93 ? -13.799 -7.898 -2.343 1.00 90.56 93 SER A N 1
ATOM 760 C CA . SER A 1 93 ? -14.378 -9.100 -1.722 1.00 90.56 93 SER A CA 1
ATOM 761 C C . SER A 1 93 ? -13.342 -9.844 -0.866 1.00 90.56 93 SER A C 1
ATOM 763 O O . SER A 1 93 ? -13.224 -11.071 -0.926 1.00 90.56 93 SER A O 1
ATOM 765 N N . ILE A 1 94 ? -12.560 -9.093 -0.086 1.00 87.81 94 ILE A N 1
ATOM 766 C CA . ILE A 1 94 ? -11.516 -9.635 0.792 1.00 87.81 94 ILE A CA 1
ATOM 767 C C . ILE A 1 94 ? -12.166 -10.399 1.950 1.00 87.81 94 ILE A C 1
ATOM 769 O O . ILE A 1 94 ? -13.147 -9.956 2.547 1.00 87.81 94 ILE A O 1
ATOM 773 N N . THR A 1 95 ? -11.609 -11.560 2.276 1.00 87.06 95 THR A N 1
ATOM 774 C CA . THR A 1 95 ? -12.102 -12.461 3.328 1.00 87.06 95 THR A CA 1
ATOM 775 C C . THR A 1 95 ? -10.987 -12.802 4.320 1.00 87.06 95 THR A C 1
ATOM 777 O O . THR A 1 95 ? -9.862 -12.327 4.199 1.00 87.06 95 THR A O 1
ATOM 780 N N . GLY A 1 96 ? -11.289 -13.615 5.334 1.00 86.56 96 GLY A N 1
ATOM 781 C CA . GLY A 1 96 ? -10.304 -14.033 6.330 1.00 86.56 96 GLY A CA 1
ATOM 782 C C . GLY A 1 96 ? -10.018 -12.970 7.392 1.00 86.56 96 GLY A C 1
ATOM 783 O O . GLY A 1 96 ? -10.819 -12.068 7.638 1.00 86.56 96 GLY A O 1
ATOM 784 N N . THR A 1 97 ? -8.888 -13.124 8.077 1.00 86.31 97 THR A N 1
ATOM 785 C CA . THR A 1 97 ? -8.484 -12.278 9.207 1.00 86.31 97 THR A CA 1
ATOM 786 C C . THR A 1 97 ? -7.173 -11.572 8.912 1.00 86.31 97 THR A C 1
ATOM 788 O O . THR A 1 97 ? -6.275 -12.165 8.319 1.00 86.31 97 THR A O 1
ATOM 791 N N . LEU A 1 98 ? -7.024 -10.341 9.402 1.00 84.50 98 LEU A N 1
ATOM 792 C CA . LEU A 1 98 ? -5.726 -9.672 9.398 1.00 84.50 98 LEU A CA 1
ATOM 793 C C . LEU A 1 98 ? -4.739 -10.469 10.273 1.00 84.50 98 LEU A C 1
ATOM 795 O O . LEU A 1 98 ? -5.075 -10.774 11.421 1.00 84.50 98 LEU A O 1
ATOM 799 N N . PRO A 1 99 ? -3.546 -10.822 9.763 1.00 84.94 99 PRO A N 1
ATOM 800 C CA . PRO A 1 99 ? -2.555 -11.558 10.538 1.00 84.94 99 PRO A CA 1
ATOM 801 C C . PRO A 1 99 ? -1.962 -10.677 11.643 1.00 84.94 99 PRO A C 1
ATOM 803 O O . PRO A 1 99 ? -1.930 -9.453 11.524 1.00 84.94 99 PRO A O 1
ATOM 806 N N . ASP A 1 100 ? -1.404 -11.286 12.693 1.00 86.00 100 ASP A N 1
ATOM 807 C CA . ASP A 1 100 ? -0.786 -10.546 13.809 1.00 86.00 100 ASP A CA 1
ATOM 808 C C . ASP A 1 100 ? 0.355 -9.610 13.375 1.00 86.00 100 ASP A C 1
ATOM 810 O O . ASP A 1 100 ? 0.611 -8.610 14.042 1.00 86.00 100 ASP A O 1
ATOM 814 N N . LEU A 1 101 ? 0.988 -9.878 12.229 1.00 85.00 101 LEU A N 1
ATOM 815 C CA . LEU A 1 101 ? 1.980 -8.991 11.610 1.00 85.00 101 LEU A CA 1
ATOM 816 C C . LEU A 1 101 ? 1.428 -7.599 11.290 1.00 85.00 101 LEU A C 1
ATOM 818 O O . LEU A 1 101 ? 2.185 -6.637 11.250 1.00 85.00 101 LEU A O 1
ATOM 822 N N . PHE A 1 102 ? 0.112 -7.458 11.121 1.00 83.94 102 PHE A N 1
ATOM 823 C CA . PHE A 1 102 ? -0.523 -6.153 10.951 1.00 83.94 102 PHE A CA 1
ATOM 824 C C . PHE A 1 102 ? -0.239 -5.212 12.134 1.00 83.94 102 PHE A C 1
ATOM 826 O O . PHE A 1 102 ? -0.203 -3.996 11.972 1.00 83.94 102 PHE A O 1
ATOM 833 N N . ARG A 1 103 ? 0.044 -5.758 13.326 1.00 85.81 103 ARG A N 1
ATOM 834 C CA . ARG A 1 103 ? 0.447 -4.975 14.507 1.00 85.81 103 ARG A CA 1
ATOM 835 C C . ARG A 1 103 ? 1.798 -4.272 14.327 1.00 85.81 103 ARG A C 1
ATOM 837 O O . ARG A 1 103 ? 2.078 -3.324 15.056 1.00 85.81 103 ARG A O 1
ATOM 844 N N . GLU A 1 104 ? 2.633 -4.719 13.390 1.00 87.81 104 GLU A N 1
ATOM 845 C CA . GLU A 1 104 ? 3.938 -4.113 13.097 1.00 87.81 104 GLU A CA 1
ATOM 846 C C . GLU A 1 104 ? 3.809 -2.808 12.299 1.00 87.81 104 GLU A C 1
ATOM 848 O O . GLU A 1 104 ? 4.740 -1.998 12.273 1.00 87.81 104 GLU A O 1
ATOM 853 N N . TRP A 1 105 ? 2.640 -2.552 11.703 1.00 89.31 105 TRP A N 1
ATOM 854 C CA . TRP A 1 105 ? 2.339 -1.354 10.918 1.00 89.31 105 TRP A CA 1
ATOM 855 C C . TRP A 1 105 ? 2.011 -0.165 11.826 1.00 89.31 105 TRP A C 1
ATOM 857 O O . TRP A 1 105 ? 0.958 0.462 11.760 1.00 89.31 105 TRP A O 1
ATOM 867 N N . THR A 1 106 ? 2.957 0.157 12.703 1.00 89.88 106 THR A N 1
ATOM 868 C CA . THR A 1 106 ? 2.835 1.193 13.741 1.00 89.88 106 THR A CA 1
ATOM 869 C C . THR A 1 106 ? 2.712 2.617 13.195 1.00 89.88 106 THR A C 1
ATOM 871 O O . THR A 1 106 ? 2.445 3.544 13.957 1.00 89.88 106 THR A O 1
ATOM 874 N N . ARG A 1 107 ? 2.923 2.802 11.887 1.00 91.81 107 ARG A N 1
ATOM 875 C CA . ARG A 1 107 ? 2.816 4.083 11.178 1.00 91.81 107 ARG A CA 1
ATOM 876 C C . ARG A 1 107 ? 1.522 4.237 10.383 1.00 91.81 107 ARG A C 1
ATOM 878 O O . ARG A 1 107 ? 1.378 5.253 9.712 1.00 91.81 107 ARG A O 1
ATOM 885 N N . LEU A 1 108 ? 0.618 3.259 10.444 1.00 91.69 108 LEU A N 1
ATOM 886 C CA . LEU A 1 108 ? -0.638 3.301 9.710 1.00 91.69 108 LEU A CA 1
ATOM 887 C C . LEU A 1 108 ? -1.527 4.423 10.261 1.00 91.69 108 LEU A C 1
ATOM 889 O O . LEU A 1 108 ? -1.855 4.450 11.445 1.00 91.69 108 LEU A O 1
ATOM 893 N N . GLU A 1 109 ? -1.887 5.353 9.387 1.00 94.75 109 GLU A N 1
ATOM 894 C CA . GLU A 1 109 ? -2.720 6.519 9.675 1.00 94.75 109 GLU A CA 1
ATOM 895 C C . GLU A 1 109 ? -4.153 6.264 9.192 1.00 94.75 109 GLU A C 1
ATOM 897 O O . GLU A 1 109 ? -5.097 6.422 9.963 1.00 94.75 109 GLU A O 1
ATOM 902 N N . ASP A 1 110 ? -4.302 5.777 7.955 1.00 94.06 110 ASP A N 1
ATOM 903 C CA . ASP A 1 110 ? -5.598 5.484 7.344 1.00 94.06 110 ASP A CA 1
ATOM 904 C C . ASP A 1 110 ? -5.705 4.017 6.920 1.00 94.06 110 ASP A C 1
ATOM 906 O O . ASP A 1 110 ? -4.845 3.495 6.202 1.00 94.06 110 ASP A O 1
ATOM 910 N N . PHE A 1 111 ? -6.799 3.363 7.316 1.00 92.56 111 PHE A N 1
ATOM 911 C CA . PHE A 1 111 ? -7.105 1.989 6.931 1.00 92.56 111 PHE A CA 1
ATOM 912 C C . PHE A 1 111 ? -8.570 1.829 6.523 1.00 92.56 111 PHE A C 1
ATOM 914 O O . PHE A 1 111 ? -9.475 1.969 7.346 1.00 92.56 111 PHE A O 1
ATOM 921 N N . PHE A 1 112 ? -8.795 1.483 5.256 1.00 93.25 112 PHE A N 1
ATOM 922 C CA . PHE A 1 112 ? -10.117 1.222 4.690 1.00 93.25 112 PHE A CA 1
ATOM 923 C C . PHE A 1 112 ? -10.173 -0.218 4.172 1.00 93.25 112 PHE A C 1
ATOM 925 O O . PHE A 1 112 ? -9.410 -0.565 3.274 1.00 93.25 112 PHE A O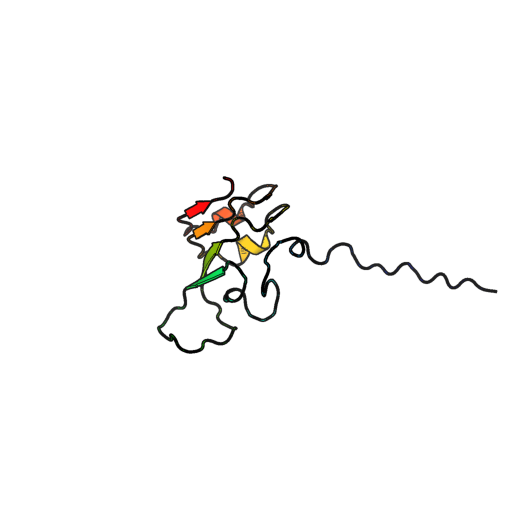 1
ATOM 932 N N . LEU A 1 113 ? -11.059 -1.054 4.728 1.00 87.25 113 LEU A N 1
ATOM 933 C CA . LEU A 1 113 ? -11.178 -2.474 4.354 1.00 87.25 113 LEU A CA 1
ATOM 934 C C . LEU A 1 113 ? -12.501 -2.800 3.654 1.00 87.25 113 LEU A C 1
ATOM 936 O O . LEU A 1 113 ? -12.490 -3.407 2.594 1.00 87.25 113 LEU A O 1
ATOM 940 N N . ASN A 1 114 ? -13.627 -2.359 4.211 1.00 77.50 114 ASN A N 1
ATOM 941 C CA . ASN A 1 114 ? -14.957 -2.556 3.636 1.00 77.50 114 ASN A CA 1
ATOM 942 C C . ASN A 1 114 ? -15.638 -1.198 3.450 1.00 77.50 114 ASN A C 1
ATOM 944 O O . ASN A 1 114 ? -15.361 -0.266 4.209 1.00 77.50 114 ASN A O 1
ATOM 948 N N . SER A 1 115 ? -16.494 -1.098 2.432 1.00 59.44 115 SER A N 1
ATOM 949 C CA . SER A 1 115 ? -17.418 0.029 2.258 1.00 59.44 115 SER A CA 1
ATOM 950 C C . SER A 1 115 ? -18.622 -0.112 3.180 1.00 59.44 115 SER A C 1
ATOM 952 O O . SER A 1 115 ? -19.167 -1.236 3.253 1.00 59.44 115 SER A O 1
#

pLDDT: mean 75.66, std 16.67, range [36.88, 94.94]